Protein AF-A0A2E7QMU4-F1 (afdb_monomer_lite)

Secondary structure (DSSP, 8-state):
-----TT-PPP-HHHHIIIII--SSPPTTHHHHHHHHHTT--------TTS-TTHHHHHHHHHSSS------S-HHHHHHHHHHHHHTT-------TTSPP-

Foldseek 3Di:
DDPDPPPDDQFPLQVLCCLQVVDNDDDPPLVVLLVCVLVVHDDDDDDDVVNCVVSSQVSNCVRDPDDDDDDDPDPVVQVVVCVSRVVSVHDDDDDDPVDDDD

pLDDT: mean 91.36, std 14.38, range [37.94, 98.31]

Structure (mmCIF, N/CA/C/O backbone):
data_AF-A0A2E7QMU4-F1
#
_entry.id   AF-A0A2E7QMU4-F1
#
loop_
_atom_site.group_PDB
_atom_site.id
_atom_site.typ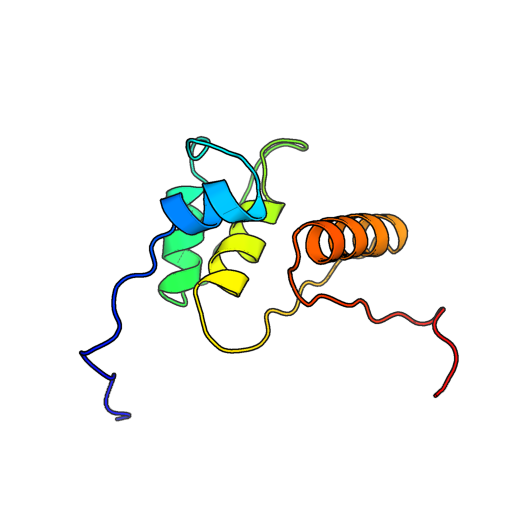e_symbol
_atom_site.label_atom_id
_atom_site.label_alt_id
_atom_site.label_comp_id
_atom_site.label_asym_id
_atom_site.label_entity_id
_atom_site.label_seq_id
_atom_site.pdbx_PDB_ins_code
_atom_site.Cartn_x
_atom_site.Cartn_y
_atom_site.Cartn_z
_atom_site.occupancy
_atom_site.B_iso_or_equiv
_atom_site.auth_seq_id
_atom_site.auth_comp_id
_atom_site.auth_asym_id
_atom_site.auth_atom_id
_atom_site.pdbx_PDB_model_num
ATOM 1 N N . MET A 1 1 ? -29.663 -7.789 -9.871 1.00 38.22 1 MET A N 1
ATOM 2 C CA . MET A 1 1 ? -29.689 -7.975 -8.408 1.00 38.22 1 MET A CA 1
ATOM 3 C C . MET A 1 1 ? -28.765 -9.138 -8.088 1.00 38.22 1 MET A C 1
ATOM 5 O O . MET A 1 1 ? -29.216 -10.274 -8.058 1.00 38.22 1 MET A O 1
ATOM 9 N N . ALA A 1 2 ? -27.456 -8.883 -8.024 1.00 37.94 2 ALA A N 1
ATOM 10 C CA . ALA A 1 2 ? -26.501 -9.914 -7.634 1.00 37.94 2 ALA A CA 1
ATOM 11 C C . ALA A 1 2 ? -26.621 -10.104 -6.12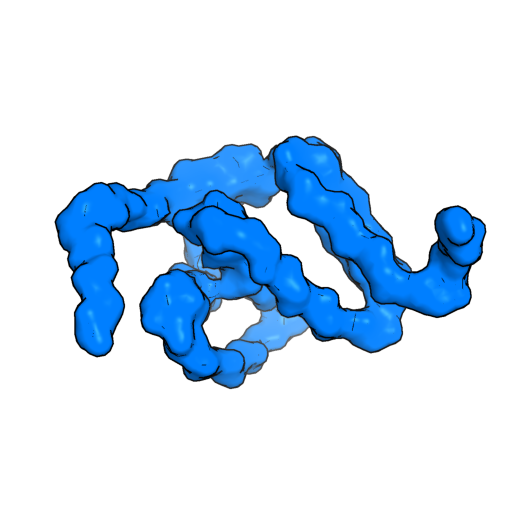0 1.00 37.94 2 ALA A C 1
ATOM 13 O O . ALA A 1 2 ? -26.673 -9.122 -5.380 1.00 37.94 2 ALA A O 1
ATOM 14 N N . LEU A 1 3 ? -26.752 -11.358 -5.701 1.00 40.91 3 LEU A N 1
ATOM 15 C CA . LEU A 1 3 ? -26.774 -11.757 -4.303 1.00 40.91 3 LEU A CA 1
ATOM 16 C C . LEU A 1 3 ? -25.429 -11.346 -3.697 1.00 40.91 3 LEU A C 1
ATOM 18 O O . LEU A 1 3 ? -24.392 -11.870 -4.094 1.00 40.91 3 LEU A O 1
ATOM 22 N N . ILE A 1 4 ? -25.449 -10.360 -2.804 1.00 53.03 4 ILE A N 1
ATOM 23 C CA . ILE A 1 4 ? -24.286 -10.018 -1.991 1.00 53.03 4 ILE A CA 1
ATOM 24 C C . ILE A 1 4 ? -24.137 -11.184 -1.019 1.00 53.03 4 ILE A C 1
ATOM 26 O O . ILE A 1 4 ? -25.055 -11.463 -0.246 1.00 53.03 4 ILE A O 1
ATOM 30 N N . ASP A 1 5 ? -23.033 -11.914 -1.130 1.00 45.88 5 ASP A N 1
ATOM 31 C CA . ASP A 1 5 ? -22.698 -12.990 -0.212 1.00 45.88 5 ASP A CA 1
ATOM 32 C C . ASP A 1 5 ? -22.595 -12.404 1.206 1.00 45.88 5 ASP A C 1
ATOM 34 O O . ASP A 1 5 ? -21.674 -11.657 1.531 1.00 45.88 5 ASP A O 1
ATOM 38 N N . SER A 1 6 ? -23.591 -12.697 2.042 1.00 48.50 6 SER A N 1
ATOM 39 C CA . SER A 1 6 ? -23.698 -12.205 3.419 1.00 48.50 6 SER A CA 1
ATOM 40 C C . SER A 1 6 ? -22.729 -12.918 4.381 1.00 48.50 6 SER A C 1
ATOM 42 O O . SER A 1 6 ? -22.886 -12.786 5.596 1.00 48.50 6 SER A O 1
ATOM 44 N N . SER A 1 7 ? -21.761 -13.688 3.867 1.00 45.66 7 SER A N 1
ATOM 45 C CA . SER A 1 7 ? -20.794 -14.462 4.655 1.00 45.66 7 SER A CA 1
ATOM 46 C C . SER A 1 7 ? -19.363 -13.904 4.642 1.00 45.66 7 SER A C 1
ATOM 48 O O . SER A 1 7 ? -18.476 -14.515 5.236 1.00 45.66 7 SER A O 1
ATOM 50 N N . ALA A 1 8 ? -19.119 -12.745 4.015 1.00 59.56 8 ALA A N 1
ATOM 51 C CA . ALA A 1 8 ? -17.790 -12.138 3.985 1.00 59.56 8 ALA A CA 1
ATOM 52 C C . ALA A 1 8 ? -17.337 -11.746 5.402 1.00 59.56 8 ALA A C 1
ATOM 54 O O . ALA A 1 8 ? -17.785 -10.750 5.972 1.00 59.56 8 ALA A O 1
ATOM 55 N N . THR A 1 9 ? -16.439 -12.547 5.975 1.00 64.69 9 THR A N 1
ATOM 56 C CA . THR A 1 9 ? -15.699 -12.207 7.189 1.00 64.69 9 THR A CA 1
ATOM 57 C C . THR A 1 9 ? -15.027 -10.855 6.978 1.00 64.69 9 THR A C 1
ATOM 59 O O . THR A 1 9 ? -14.255 -10.694 6.032 1.00 64.69 9 THR A O 1
ATOM 62 N N . THR A 1 10 ? -15.316 -9.882 7.844 1.00 77.25 10 THR A N 1
ATOM 63 C CA . THR A 1 10 ? -14.633 -8.586 7.827 1.00 77.25 10 THR A CA 1
ATOM 64 C C . THR A 1 10 ? -13.119 -8.821 7.867 1.00 77.25 10 THR A C 1
ATOM 66 O O . THR A 1 10 ? -12.654 -9.512 8.778 1.00 77.25 10 THR A O 1
ATOM 69 N N . PRO A 1 11 ? -12.342 -8.298 6.902 1.00 87.50 11 PRO A N 1
ATOM 70 C CA . PRO A 1 11 ? -10.906 -8.537 6.858 1.00 87.50 11 PRO A CA 1
ATOM 71 C C . PRO A 1 11 ? -10.217 -7.976 8.108 1.00 87.50 11 PRO A C 1
ATOM 73 O O . PRO A 1 11 ? -10.511 -6.861 8.542 1.00 87.50 11 PRO A O 1
ATOM 76 N N . ASP A 1 12 ? -9.275 -8.737 8.671 1.00 95.44 12 ASP A N 1
ATOM 77 C CA . ASP A 1 12 ? -8.442 -8.294 9.793 1.00 95.44 12 ASP A CA 1
ATOM 78 C C . ASP A 1 12 ? -7.378 -7.299 9.305 1.00 95.44 12 ASP A C 1
ATOM 80 O O . ASP A 1 12 ? -6.238 -7.651 8.993 1.00 95.44 12 ASP A O 1
ATOM 84 N N . LEU A 1 13 ? -7.773 -6.029 9.203 1.00 97.06 13 LEU A N 1
ATOM 85 C CA . LEU A 1 13 ? -6.904 -4.966 8.702 1.00 97.06 13 LEU A CA 1
ATOM 86 C C . LEU A 1 13 ? -5.688 -4.729 9.603 1.00 97.06 13 LEU A C 1
ATOM 88 O O . LEU A 1 13 ? -4.612 -4.433 9.089 1.00 97.06 13 LEU A O 1
ATOM 92 N N . ALA A 1 14 ? -5.832 -4.880 10.921 1.00 97.12 14 ALA A N 1
ATOM 93 C CA . ALA A 1 14 ? -4.723 -4.730 11.859 1.00 97.12 14 ALA A CA 1
ATOM 94 C C . ALA A 1 14 ? -3.717 -5.885 11.719 1.00 97.12 14 ALA A C 1
ATOM 96 O O . ALA A 1 14 ? -2.506 -5.652 11.691 1.00 97.12 14 ALA A O 1
ATOM 97 N N . GLY A 1 15 ? -4.210 -7.115 11.552 1.00 97.88 15 GLY A N 1
ATOM 98 C CA . GLY A 1 15 ? -3.386 -8.283 11.255 1.00 97.88 15 GLY A CA 1
ATOM 99 C C . GLY A 1 15 ? -2.604 -8.124 9.953 1.00 97.88 15 GLY A C 1
ATOM 100 O O . GLY A 1 15 ? -1.387 -8.300 9.947 1.00 97.88 15 GLY A O 1
ATOM 101 N N . LEU A 1 16 ? -3.265 -7.700 8.871 1.00 97.50 16 LEU A N 1
ATOM 102 C CA . LEU A 1 16 ? -2.613 -7.440 7.581 1.00 97.50 16 LEU A CA 1
ATOM 103 C C . LEU A 1 16 ? -1.583 -6.306 7.667 1.00 97.50 16 LEU A C 1
ATOM 105 O O . LEU A 1 16 ? -0.484 -6.421 7.119 1.00 97.50 16 LEU A O 1
ATOM 109 N N . LEU A 1 17 ? -1.916 -5.223 8.377 1.00 98.12 17 LEU A N 1
ATOM 110 C CA . LEU A 1 17 ? -1.021 -4.091 8.605 1.00 98.12 17 LEU A CA 1
ATOM 111 C C . LEU A 1 17 ? 0.274 -4.555 9.280 1.00 98.12 17 LEU A C 1
ATOM 113 O O . LEU A 1 17 ? 1.374 -4.234 8.825 1.00 98.12 17 LEU A O 1
ATOM 117 N N . LYS A 1 18 ? 0.139 -5.349 10.342 1.00 98.12 18 LYS A N 1
ATOM 118 C CA . LYS A 1 18 ? 1.272 -5.890 11.084 1.00 98.12 18 LYS A CA 1
ATOM 119 C C . LYS A 1 18 ? 2.068 -6.893 10.257 1.00 98.12 18 LYS A C 1
ATOM 121 O O . LYS A 1 18 ? 3.290 -6.797 10.210 1.00 98.12 18 LYS A O 1
ATOM 126 N N . GLN A 1 19 ? 1.387 -7.824 9.591 1.00 97.12 19 GLN A N 1
ATOM 127 C CA . GLN A 1 19 ? 2.011 -8.904 8.830 1.00 97.12 19 GLN A CA 1
ATOM 128 C C . GLN A 1 19 ? 2.853 -8.385 7.660 1.00 97.12 19 GLN A C 1
ATOM 130 O O . GLN A 1 19 ? 3.983 -8.833 7.487 1.00 97.12 19 GLN A O 1
ATOM 135 N N . TYR A 1 20 ? 2.315 -7.459 6.863 1.00 97.25 20 TYR A N 1
ATOM 136 C CA . TYR A 1 20 ? 2.947 -7.041 5.607 1.00 97.25 20 TYR A CA 1
ATOM 137 C C . TYR A 1 20 ? 3.715 -5.721 5.709 1.00 97.25 20 TYR A C 1
ATOM 139 O O . TYR A 1 20 ? 4.634 -5.494 4.927 1.00 97.25 20 TYR A O 1
ATOM 147 N N . PHE A 1 21 ? 3.370 -4.851 6.665 1.00 96.25 21 PHE A N 1
ATOM 148 C CA . PHE A 1 21 ? 3.984 -3.524 6.796 1.00 96.25 21 PHE A CA 1
ATOM 149 C C . PHE A 1 21 ? 4.707 -3.308 8.131 1.00 96.25 21 PHE A C 1
ATOM 151 O O . PHE A 1 21 ? 5.416 -2.313 8.280 1.00 96.25 21 PHE A O 1
ATOM 158 N N . GLY A 1 22 ? 4.553 -4.217 9.102 1.00 96.56 22 GLY A N 1
ATOM 159 C CA . GLY A 1 22 ? 5.222 -4.135 10.402 1.00 96.56 22 GLY A CA 1
ATOM 160 C C . GLY A 1 22 ? 4.731 -2.992 11.297 1.00 96.56 22 GLY A C 1
ATOM 161 O O . GLY A 1 22 ? 5.426 -2.622 12.242 1.00 96.56 22 GLY A O 1
ATOM 162 N N . TYR A 1 23 ? 3.566 -2.406 11.005 1.00 97.06 23 TYR A N 1
ATOM 163 C CA . TYR A 1 23 ? 2.994 -1.329 11.814 1.00 97.06 23 TYR A CA 1
ATOM 164 C C . TYR A 1 23 ? 1.967 -1.878 12.810 1.00 97.06 23 TYR A C 1
ATOM 166 O O . TYR A 1 23 ? 1.160 -2.737 12.474 1.00 97.06 23 TYR A O 1
ATOM 174 N N . GLU A 1 24 ? 1.985 -1.355 14.037 1.00 97.06 24 GLU A N 1
ATOM 175 C CA . GLU A 1 24 ? 1.050 -1.754 15.104 1.00 97.06 24 GLU A CA 1
ATOM 176 C C . GLU A 1 24 ? -0.260 -0.950 15.076 1.00 97.06 24 GLU A C 1
ATOM 178 O O . GLU A 1 24 ? -1.247 -1.344 15.693 1.00 97.06 24 GLU A O 1
ATOM 183 N N . SER A 1 25 ? -0.281 0.197 14.393 1.00 97.62 25 SER A N 1
ATOM 184 C CA . SER A 1 25 ? -1.458 1.062 14.320 1.00 97.62 25 SER A CA 1
ATOM 185 C C . SER A 1 25 ? -1.488 1.909 13.053 1.00 97.62 25 SER A C 1
ATOM 187 O O . SER A 1 25 ? -0.455 2.240 12.459 1.00 97.62 25 SER A O 1
ATOM 189 N N . PHE A 1 26 ? -2.701 2.283 12.651 1.00 97.94 26 PHE A N 1
ATOM 190 C CA . PHE A 1 26 ? -2.928 3.243 11.583 1.00 97.94 26 PHE A CA 1
ATOM 191 C C . PHE A 1 26 ? -2.536 4.651 12.022 1.00 97.94 26 PHE A C 1
ATOM 193 O O . PHE A 1 26 ? -2.762 5.075 13.157 1.00 97.94 26 PHE A O 1
ATOM 200 N N . ARG A 1 27 ? -1.991 5.421 11.083 1.00 96.75 27 ARG A N 1
ATOM 201 C CA . ARG A 1 27 ? -1.910 6.876 11.222 1.00 96.75 27 ARG A CA 1
ATOM 202 C C . ARG A 1 27 ? -3.281 7.489 10.954 1.00 96.75 27 ARG A C 1
ATOM 204 O O . ARG A 1 27 ? -4.144 6.872 10.329 1.00 96.75 27 ARG A O 1
ATOM 211 N N . ALA A 1 28 ? -3.447 8.739 11.381 1.00 95.12 28 ALA A N 1
ATOM 212 C CA . ALA A 1 28 ? -4.673 9.497 11.162 1.00 95.12 28 ALA A CA 1
ATOM 213 C C . ALA A 1 28 ? -5.148 9.407 9.699 1.00 95.12 28 ALA A C 1
ATOM 215 O O . ALA A 1 28 ? -4.344 9.519 8.770 1.00 95.12 28 ALA A O 1
ATOM 216 N N . LEU A 1 29 ? -6.460 9.222 9.529 1.00 94.56 29 LEU A N 1
ATOM 217 C CA . LEU A 1 29 ? -7.183 9.102 8.256 1.00 94.56 29 LEU A CA 1
ATOM 218 C C . LEU A 1 29 ? -6.907 7.834 7.428 1.00 94.56 29 LEU A C 1
ATOM 220 O O . LEU A 1 29 ? -7.670 7.561 6.508 1.00 94.56 29 LEU A O 1
ATOM 224 N N . GLN A 1 30 ? -5.870 7.038 7.717 1.00 97.81 30 GLN A N 1
ATOM 225 C CA . GLN A 1 30 ? -5.574 5.853 6.897 1.00 97.81 30 GLN A CA 1
ATOM 226 C C . GLN A 1 30 ? -6.708 4.830 6.948 1.00 97.81 30 GLN A C 1
ATOM 228 O O . GLN A 1 30 ? -7.176 4.388 5.905 1.00 97.81 30 GLN A O 1
ATOM 233 N N . GLU A 1 31 ? -7.166 4.492 8.152 1.00 96.50 31 GLU A N 1
ATOM 234 C CA . GLU A 1 31 ? -8.227 3.504 8.368 1.00 96.50 31 GLU A CA 1
ATOM 235 C C . GLU A 1 31 ? -9.542 3.922 7.692 1.00 96.50 31 GLU A C 1
ATOM 237 O O . GLU A 1 31 ? -10.156 3.127 6.986 1.00 96.50 31 GLU A O 1
ATOM 242 N N . GLU A 1 32 ? -9.917 5.199 7.800 1.00 96.12 32 GLU A N 1
ATOM 243 C CA . GLU A 1 32 ? -11.106 5.755 7.143 1.00 96.12 32 GLU A CA 1
ATOM 244 C C . GLU A 1 32 ? -11.044 5.611 5.612 1.00 96.12 32 GLU A C 1
ATOM 246 O O . GLU A 1 32 ? -12.007 5.166 4.984 1.00 96.12 32 GLU A O 1
ATOM 251 N N . VAL A 1 33 ? -9.896 5.939 5.007 1.00 97.62 33 VAL A N 1
ATOM 252 C CA . VAL A 1 33 ? -9.685 5.807 3.557 1.00 97.62 33 VAL A CA 1
ATOM 253 C C . VAL A 1 33 ? -9.694 4.338 3.127 1.00 97.62 33 VAL A C 1
ATOM 255 O O . VAL A 1 33 ? -10.263 4.003 2.088 1.00 97.62 33 VAL A O 1
ATOM 258 N N . ILE A 1 34 ? -9.087 3.454 3.920 1.00 97.75 34 ILE A N 1
ATOM 259 C CA . ILE A 1 34 ? -9.046 2.012 3.652 1.00 97.75 34 ILE A CA 1
ATOM 260 C C . ILE A 1 34 ? -10.462 1.435 3.665 1.00 97.75 34 ILE A C 1
ATOM 262 O O . ILE A 1 34 ? -10.833 0.729 2.728 1.00 97.75 34 ILE A O 1
ATOM 266 N N . HIS A 1 35 ? -11.279 1.780 4.663 1.00 96.88 35 HIS A N 1
ATOM 267 C CA . HIS A 1 35 ? -12.683 1.372 4.698 1.00 96.88 35 HIS A CA 1
ATOM 268 C C . HIS A 1 35 ? -13.469 1.917 3.507 1.00 96.88 35 HIS A C 1
ATOM 270 O O . HIS A 1 35 ? -14.204 1.162 2.880 1.00 96.88 35 HIS A O 1
ATOM 276 N N . ALA A 1 36 ? -13.258 3.177 3.114 1.00 97.00 36 ALA A N 1
ATOM 277 C CA . ALA A 1 36 ? -13.892 3.719 1.913 1.00 97.00 36 ALA A CA 1
ATOM 278 C C . ALA A 1 36 ? -13.559 2.916 0.650 1.00 97.00 36 ALA A C 1
ATOM 280 O O . ALA A 1 36 ? -14.461 2.576 -0.116 1.00 97.00 36 ALA A O 1
ATOM 281 N N . ALA A 1 37 ? -12.293 2.538 0.468 1.00 96.44 37 ALA A N 1
ATOM 282 C CA . ALA A 1 37 ? -11.889 1.686 -0.643 1.00 96.44 37 ALA A CA 1
ATOM 283 C C . ALA A 1 37 ? -12.523 0.285 -0.564 1.00 96.44 37 ALA A C 1
ATOM 285 O O . ALA A 1 37 ? -12.968 -0.246 -1.588 1.00 96.44 37 ALA A O 1
ATOM 286 N N . LEU A 1 38 ? -12.592 -0.309 0.634 1.00 95.94 38 LEU A N 1
ATOM 287 C CA . LEU A 1 38 ? -13.202 -1.623 0.873 1.00 95.94 38 LEU A CA 1
ATOM 288 C C . LEU A 1 38 ? -14.706 -1.638 0.588 1.00 95.94 38 LEU A C 1
ATOM 290 O O . LEU A 1 38 ? -15.178 -2.587 -0.034 1.00 95.94 38 LEU A O 1
ATOM 294 N N . ASP A 1 39 ? -15.403 -0.551 0.916 1.00 95.62 39 ASP A N 1
ATOM 295 C CA . ASP A 1 39 ? -16.822 -0.328 0.609 1.00 95.62 39 ASP A CA 1
ATOM 296 C C . ASP A 1 39 ? -17.082 -0.049 -0.885 1.00 95.62 39 ASP A C 1
ATOM 298 O O . ASP A 1 39 ? -18.229 0.114 -1.300 1.00 95.62 39 ASP A O 1
ATOM 302 N N . GLY A 1 40 ? -16.029 0.066 -1.702 1.00 94.81 40 GLY A N 1
ATOM 303 C CA . GLY A 1 40 ? -16.139 0.405 -3.122 1.00 94.81 40 GLY A CA 1
ATOM 304 C C . GLY A 1 40 ? -16.493 1.873 -3.379 1.00 94.81 40 GLY A C 1
ATOM 305 O O . GLY A 1 40 ? -17.071 2.184 -4.418 1.00 94.81 40 GLY A O 1
ATOM 306 N N . ARG A 1 41 ? -16.173 2.776 -2.442 1.00 97.12 41 ARG A N 1
ATOM 307 C CA . ARG A 1 41 ? -16.419 4.218 -2.568 1.00 97.12 41 ARG A CA 1
ATOM 308 C C . ARG A 1 41 ? -15.219 4.934 -3.181 1.00 97.12 41 ARG A C 1
ATOM 310 O O . ARG A 1 41 ? -14.090 4.807 -2.704 1.00 97.12 41 ARG A O 1
ATOM 317 N N . ASP A 1 42 ? -15.487 5.774 -4.176 1.00 97.00 42 ASP A N 1
ATOM 318 C CA . ASP A 1 42 ? -14.486 6.682 -4.733 1.00 97.00 42 ASP A CA 1
ATOM 319 C C . ASP A 1 42 ? -14.028 7.697 -3.679 1.00 97.00 42 ASP A C 1
ATOM 321 O O . ASP A 1 42 ? -14.832 8.236 -2.915 1.00 97.00 42 ASP A O 1
ATOM 325 N N . SER A 1 43 ? -12.722 7.960 -3.629 1.00 95.56 43 SER A N 1
ATOM 326 C CA . SER A 1 43 ? -12.114 8.809 -2.601 1.00 95.56 43 SER A CA 1
ATOM 327 C C . SER A 1 43 ? -11.065 9.748 -3.193 1.00 95.56 43 SER A C 1
ATOM 329 O O . SER A 1 43 ? -10.212 9.330 -3.974 1.00 95.56 43 SER A O 1
ATOM 331 N N . PH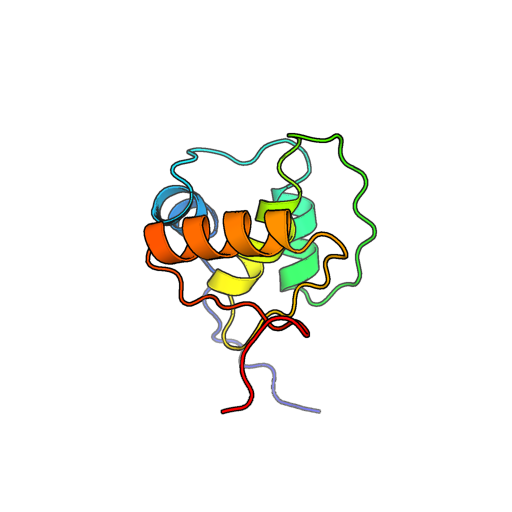E A 1 44 ? -11.081 11.014 -2.765 1.00 97.19 44 PHE A N 1
ATOM 332 C CA . PHE A 1 44 ? -9.990 11.961 -2.999 1.00 97.19 44 PHE A CA 1
ATOM 333 C C . PHE A 1 44 ? -9.177 12.127 -1.714 1.00 97.19 44 PHE A C 1
ATOM 335 O O . PHE A 1 44 ? -9.675 12.639 -0.714 1.00 97.19 44 PHE A O 1
ATOM 342 N N . VAL A 1 45 ? -7.922 11.680 -1.737 1.00 96.44 45 VAL A N 1
ATOM 343 C CA . VAL A 1 45 ? -7.088 11.565 -0.535 1.00 96.44 45 VAL A CA 1
ATOM 344 C C . VAL A 1 45 ? -5.948 12.574 -0.590 1.00 96.44 45 VAL A C 1
ATOM 346 O O . VAL A 1 45 ? -5.007 12.429 -1.373 1.00 96.44 45 VAL A O 1
ATOM 349 N N . LEU A 1 46 ? -6.005 13.582 0.281 1.00 96.19 46 LEU A N 1
ATOM 350 C CA . LEU A 1 46 ? -4.949 14.579 0.434 1.00 96.19 46 LEU A CA 1
ATOM 351 C C . LEU A 1 46 ? -4.141 14.300 1.702 1.00 96.19 46 LEU A C 1
ATOM 353 O O . LEU A 1 46 ? -4.611 14.503 2.816 1.00 96.19 46 LEU A O 1
ATOM 357 N N . MET A 1 47 ? -2.897 13.860 1.531 1.00 95.50 47 MET A N 1
ATOM 358 C CA . MET A 1 47 ? -1.968 13.640 2.642 1.00 95.50 47 MET A CA 1
ATOM 359 C C . MET A 1 47 ? -0.560 14.097 2.238 1.00 95.50 47 MET A C 1
ATOM 361 O O . MET A 1 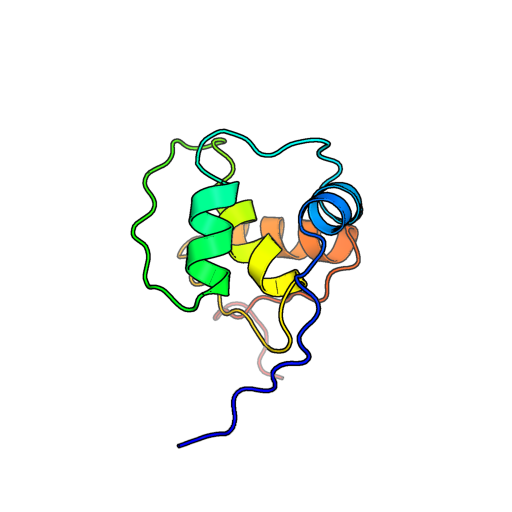47 ? -0.198 13.981 1.059 1.00 95.50 47 MET A O 1
ATOM 365 N N . PRO A 1 48 ? 0.284 14.547 3.182 1.00 95.44 48 PRO A N 1
ATOM 366 C CA . PRO A 1 48 ? 1.656 14.947 2.882 1.00 95.44 48 PRO A CA 1
ATOM 367 C C . PRO A 1 48 ? 2.507 13.768 2.384 1.00 95.44 48 PRO A C 1
ATOM 369 O O . PRO A 1 48 ? 2.167 12.587 2.549 1.00 95.44 48 PRO A O 1
ATOM 372 N N . THR A 1 49 ? 3.633 14.068 1.738 1.00 93.25 49 THR A N 1
ATOM 373 C CA . THR A 1 49 ? 4.677 13.066 1.461 1.00 93.25 49 THR A CA 1
ATOM 374 C C . THR A 1 49 ? 5.133 12.425 2.772 1.00 93.25 49 THR A C 1
ATOM 376 O O . THR A 1 49 ? 5.188 13.088 3.802 1.00 93.25 49 THR A O 1
ATOM 379 N N . GLY A 1 50 ? 5.366 11.110 2.765 1.00 92.06 50 GLY A N 1
ATOM 380 C CA . GLY A 1 50 ? 5.648 10.349 3.988 1.00 92.06 50 GLY A CA 1
ATOM 381 C C . GLY A 1 50 ? 4.430 10.096 4.888 1.00 92.06 50 GLY A C 1
ATOM 382 O O . GLY A 1 50 ? 4.532 9.304 5.819 1.00 92.06 50 GLY A O 1
ATOM 383 N N . GLY A 1 51 ? 3.260 10.677 4.588 1.00 94.19 51 GLY A N 1
ATOM 384 C CA . GLY A 1 51 ? 2.013 10.476 5.338 1.00 94.19 51 GLY A CA 1
ATOM 385 C C . GLY A 1 51 ? 1.403 9.073 5.223 1.00 94.19 51 GLY A C 1
ATOM 386 O O . GLY A 1 51 ? 0.435 8.784 5.910 1.00 94.19 51 GLY A O 1
ATOM 387 N N . GLY A 1 52 ? 1.972 8.195 4.391 1.00 95.75 52 GLY A N 1
ATOM 388 C CA . GLY A 1 52 ? 1.519 6.808 4.257 1.00 95.75 52 GLY A CA 1
ATOM 389 C C . GLY A 1 52 ? 0.340 6.613 3.300 1.00 95.75 52 GLY A C 1
ATOM 390 O O . GLY A 1 52 ? -0.453 5.703 3.508 1.00 95.75 52 GLY A O 1
ATOM 391 N N . LYS A 1 53 ? 0.236 7.436 2.244 1.00 97.12 53 LYS A N 1
ATOM 392 C CA . LYS A 1 53 ? -0.795 7.307 1.191 1.00 97.12 53 LYS A CA 1
ATOM 393 C C . LYS A 1 53 ? -0.796 5.943 0.502 1.00 97.12 53 LYS A C 1
ATOM 395 O O . LYS A 1 53 ? -1.858 5.467 0.129 1.00 97.12 53 LYS A O 1
ATOM 400 N N . SER A 1 54 ? 0.380 5.334 0.319 1.00 97.19 54 SER A N 1
ATOM 401 C CA . SER A 1 54 ? 0.488 4.049 -0.382 1.00 97.19 54 SER A CA 1
ATOM 402 C C . SER A 1 54 ? -0.245 2.923 0.338 1.00 97.19 54 SER A C 1
ATOM 404 O O . SER A 1 54 ? -0.957 2.147 -0.294 1.00 97.19 54 SER A O 1
ATOM 406 N N . LEU A 1 55 ? -0.173 2.917 1.673 1.00 97.62 55 LEU A N 1
ATOM 407 C CA . LEU A 1 55 ? -0.900 1.965 2.507 1.00 97.62 55 LEU A CA 1
ATOM 408 C C . LEU A 1 55 ? -2.410 2.004 2.228 1.00 97.62 55 LEU A C 1
ATOM 410 O O . LEU A 1 55 ? -3.054 0.959 2.204 1.00 97.62 55 LEU A O 1
ATOM 414 N N . CYS A 1 56 ? -2.958 3.193 1.956 1.00 97.69 56 CYS A N 1
ATOM 415 C CA . CYS A 1 56 ? -4.390 3.391 1.756 1.00 97.69 56 CYS A CA 1
ATOM 416 C C . CYS A 1 56 ? -4.960 2.686 0.516 1.00 97.69 56 CYS A C 1
ATOM 418 O O . CYS A 1 56 ? -6.166 2.478 0.467 1.00 97.69 56 CYS A O 1
ATOM 420 N N . TYR A 1 57 ? -4.133 2.311 -0.468 1.00 97.25 57 TYR A N 1
ATOM 421 C CA . TYR A 1 57 ? -4.560 1.478 -1.603 1.00 97.25 57 TYR A CA 1
ATOM 422 C C . TYR A 1 57 ? -3.932 0.077 -1.595 1.00 97.25 57 TYR A C 1
ATOM 424 O O . TYR A 1 57 ? -4.502 -0.844 -2.173 1.00 97.25 57 TYR A O 1
ATOM 432 N N . GLN A 1 58 ? -2.798 -0.118 -0.916 1.00 98.12 58 GLN A N 1
ATOM 433 C CA . GLN A 1 58 ? -2.145 -1.426 -0.805 1.00 98.12 58 GLN A CA 1
ATOM 434 C C . GLN A 1 58 ? -2.843 -2.349 0.194 1.00 98.12 58 GLN A C 1
ATOM 436 O O . GLN A 1 58 ? -3.038 -3.522 -0.106 1.00 98.12 58 GLN A O 1
ATOM 441 N N . LEU A 1 59 ? -3.260 -1.846 1.360 1.00 97.94 59 LEU A N 1
ATOM 442 C CA . LEU A 1 59 ? -3.935 -2.688 2.349 1.00 97.94 59 LEU A CA 1
ATOM 443 C C . LEU A 1 59 ? -5.303 -3.191 1.852 1.00 97.94 59 LEU A C 1
ATOM 445 O O . LEU A 1 59 ? -5.547 -4.391 1.967 1.00 97.94 59 LEU A O 1
ATOM 449 N N . PRO A 1 60 ? -6.163 -2.360 1.219 1.00 97.38 60 PRO A N 1
ATOM 450 C CA . PRO A 1 60 ? -7.373 -2.865 0.580 1.00 97.38 60 PRO A CA 1
ATOM 451 C C . PRO A 1 60 ? -7.082 -3.930 -0.476 1.00 97.38 60 PRO A C 1
ATOM 453 O O . PRO A 1 60 ? -7.844 -4.880 -0.571 1.00 97.38 60 PRO A O 1
ATOM 456 N N . ALA A 1 61 ? -5.982 -3.806 -1.233 1.00 97.19 61 ALA A N 1
ATOM 457 C CA . ALA A 1 61 ? -5.587 -4.789 -2.244 1.00 97.19 61 ALA A CA 1
ATOM 458 C C . ALA A 1 61 ? -5.245 -6.166 -1.654 1.00 97.19 61 ALA A C 1
ATOM 460 O O . ALA A 1 61 ? -5.413 -7.167 -2.336 1.00 97.19 61 ALA A O 1
ATOM 461 N N . LEU A 1 62 ? -4.776 -6.215 -0.405 1.00 96.69 62 LEU A N 1
ATOM 462 C CA . LEU A 1 62 ? -4.512 -7.461 0.323 1.00 96.69 62 LEU A CA 1
ATOM 463 C C . LEU A 1 62 ? -5.767 -8.038 0.985 1.00 96.69 62 LEU A C 1
ATOM 465 O O . LEU A 1 62 ? -5.840 -9.235 1.237 1.00 96.69 62 LEU A O 1
ATOM 469 N N . ALA A 1 63 ? -6.728 -7.176 1.308 1.00 96.31 63 ALA A N 1
ATOM 470 C CA . ALA A 1 63 ? -7.932 -7.526 2.049 1.00 96.31 63 ALA A CA 1
ATOM 471 C C . ALA A 1 63 ? -9.098 -7.992 1.157 1.00 96.31 63 ALA A C 1
ATOM 473 O O . ALA A 1 63 ? -10.109 -8.450 1.686 1.00 96.31 63 ALA A O 1
ATOM 474 N N . ARG A 1 64 ? -8.987 -7.861 -0.172 1.00 91.94 64 ARG A N 1
ATOM 475 C CA . ARG A 1 64 ? -9.994 -8.322 -1.137 1.00 91.94 64 ARG A CA 1
ATOM 476 C C . ARG A 1 64 ? -9.387 -9.256 -2.170 1.00 91.94 64 ARG A C 1
ATOM 478 O O . ARG A 1 64 ? -8.239 -9.082 -2.565 1.00 91.94 64 ARG A O 1
ATOM 485 N N . ASP A 1 65 ? -10.209 -10.159 -2.683 1.00 90.81 65 ASP A N 1
ATOM 486 C CA . ASP A 1 65 ? -9.860 -10.915 -3.878 1.00 90.81 65 ASP A CA 1
ATOM 487 C C . ASP A 1 65 ? -9.813 -9.996 -5.108 1.00 90.81 65 ASP A C 1
ATOM 489 O O . ASP A 1 65 ? -10.605 -9.057 -5.251 1.00 90.81 65 ASP A O 1
ATOM 493 N N . GLY A 1 66 ? -8.895 -10.293 -6.028 1.00 93.00 66 GLY A N 1
ATOM 494 C CA . GLY A 1 66 ? -8.765 -9.604 -7.311 1.00 93.00 66 GLY A CA 1
ATOM 495 C C . GLY A 1 66 ? -7.446 -8.851 -7.483 1.00 93.00 66 GLY A C 1
ATOM 496 O O . GLY A 1 66 ? -6.455 -9.119 -6.811 1.00 93.00 66 GLY A O 1
ATOM 497 N N . LEU A 1 67 ? -7.429 -7.927 -8.448 1.00 95.62 67 LEU A N 1
ATOM 498 C CA . LEU A 1 67 ? -6.255 -7.141 -8.828 1.00 95.62 67 LEU A CA 1
ATOM 499 C C . LEU A 1 67 ? -6.509 -5.653 -8.581 1.00 95.62 67 LEU A C 1
ATOM 501 O O . LEU A 1 67 ? -7.439 -5.077 -9.144 1.00 95.62 67 LEU A O 1
ATOM 505 N N . THR A 1 68 ? -5.624 -5.013 -7.820 1.00 97.56 68 THR A N 1
ATOM 506 C CA . THR A 1 68 ? -5.572 -3.551 -7.717 1.00 97.56 68 THR A CA 1
ATOM 507 C C . THR A 1 68 ? -4.601 -2.993 -8.750 1.00 97.56 68 THR A C 1
ATOM 509 O O . THR A 1 68 ? -3.431 -3.369 -8.786 1.00 97.56 68 THR A O 1
ATOM 512 N N . VAL A 1 69 ? -5.075 -2.054 -9.571 1.00 98.00 69 VAL A N 1
ATOM 513 C CA . VAL A 1 69 ? -4.248 -1.335 -10.546 1.00 98.00 69 VAL A CA 1
ATOM 514 C C . VAL A 1 69 ? -3.848 0.016 -9.967 1.00 98.00 69 VAL A C 1
ATOM 516 O O . VAL A 1 69 ? -4.702 0.836 -9.639 1.00 98.00 69 VAL A O 1
ATOM 519 N N . VAL A 1 70 ? -2.541 0.261 -9.870 1.00 98.00 70 VAL A N 1
ATOM 520 C CA . VAL A 1 70 ? -1.982 1.533 -9.397 1.00 98.00 70 VAL A CA 1
ATOM 521 C C . VAL A 1 70 ? -1.315 2.249 -10.564 1.00 98.00 70 VAL A C 1
ATOM 523 O O . VAL A 1 70 ? -0.401 1.716 -11.189 1.00 98.00 70 VAL A O 1
ATOM 526 N N . VAL A 1 71 ? -1.756 3.475 -10.844 1.00 97.88 71 VAL A N 1
ATOM 527 C CA . VAL A 1 71 ? -1.184 4.318 -11.900 1.00 97.88 71 VAL A CA 1
ATOM 528 C C . VAL A 1 71 ? -0.256 5.348 -11.264 1.00 97.88 71 VAL A C 1
ATOM 530 O O . VAL A 1 71 ? -0.675 6.136 -10.418 1.00 97.88 71 VAL A O 1
ATOM 533 N N . SER A 1 72 ? 1.012 5.346 -11.673 1.00 96.38 72 SER A N 1
ATOM 534 C CA . SER A 1 72 ? 2.028 6.293 -11.209 1.00 96.38 72 SER A CA 1
ATOM 535 C C . SER A 1 72 ? 2.860 6.787 -12.394 1.00 96.38 72 SER A C 1
ATOM 537 O O . SER A 1 72 ? 3.251 5.974 -13.229 1.00 96.38 72 SER A O 1
ATOM 539 N N . PRO A 1 73 ? 3.170 8.094 -12.482 1.00 96.56 73 PRO A N 1
ATOM 540 C CA . PRO A 1 73 ? 4.017 8.621 -13.551 1.00 96.56 73 PRO A CA 1
ATOM 541 C C . PRO A 1 73 ? 5.512 8.324 -13.344 1.00 96.56 73 PRO A C 1
ATOM 543 O O . PRO A 1 73 ? 6.310 8.522 -14.257 1.00 96.56 73 PRO A O 1
ATOM 546 N N . LEU A 1 74 ? 5.922 7.886 -12.150 1.00 96.25 74 LEU A N 1
ATOM 547 C CA . LEU A 1 74 ? 7.332 7.737 -11.788 1.00 96.25 74 LEU A CA 1
ATOM 548 C C . LEU A 1 74 ? 7.754 6.262 -11.823 1.00 96.25 74 LEU A C 1
ATOM 550 O O . LEU A 1 74 ? 7.487 5.526 -10.877 1.00 96.25 74 LEU A O 1
ATOM 554 N N . ILE A 1 75 ? 8.474 5.849 -12.876 1.00 95.94 75 ILE A N 1
ATOM 555 C CA . ILE A 1 75 ? 8.966 4.463 -13.046 1.00 95.94 75 ILE A CA 1
ATOM 556 C C . ILE A 1 75 ? 9.844 4.018 -11.869 1.00 95.94 75 ILE A C 1
ATOM 558 O O . ILE A 1 75 ? 9.676 2.908 -11.372 1.00 95.94 75 ILE A O 1
ATOM 562 N N . ALA A 1 76 ? 10.743 4.884 -11.388 1.00 96.12 76 ALA A N 1
ATOM 563 C CA . ALA A 1 76 ? 11.580 4.578 -10.225 1.00 96.12 76 ALA A CA 1
ATOM 564 C C . ALA A 1 76 ? 10.725 4.267 -8.984 1.00 96.12 76 ALA A C 1
ATOM 566 O O . ALA A 1 76 ? 10.925 3.249 -8.333 1.00 96.12 76 ALA A O 1
ATOM 567 N N . LEU A 1 77 ? 9.687 5.075 -8.736 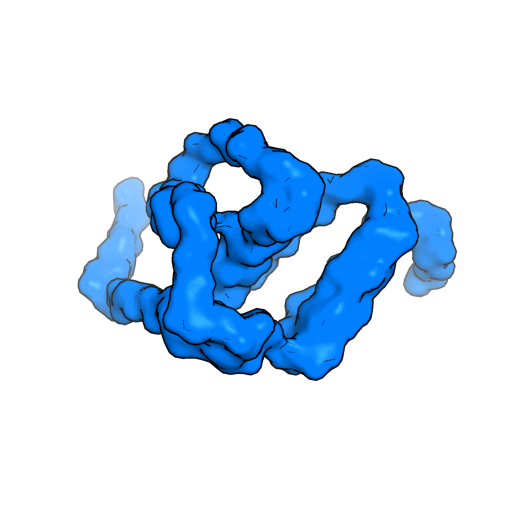1.00 95.88 77 LEU A N 1
ATOM 568 C CA . LEU A 1 77 ? 8.759 4.840 -7.631 1.00 95.88 77 LEU A CA 1
ATOM 569 C C . LEU A 1 77 ? 7.956 3.546 -7.821 1.00 95.88 77 LEU A C 1
ATOM 571 O O . LEU A 1 77 ? 7.703 2.847 -6.848 1.00 95.88 77 LEU A O 1
ATOM 575 N N . MET A 1 78 ? 7.549 3.217 -9.051 1.00 97.50 78 MET A N 1
ATOM 576 C CA . MET A 1 78 ? 6.870 1.946 -9.335 1.00 97.50 78 MET A CA 1
ATOM 577 C C . MET A 1 78 ? 7.758 0.759 -8.956 1.00 97.50 78 MET A C 1
ATOM 579 O O . MET A 1 78 ? 7.284 -0.158 -8.290 1.00 97.50 78 MET A O 1
ATOM 583 N N . LYS A 1 79 ? 9.042 0.806 -9.334 1.00 97.12 79 LYS A N 1
ATOM 584 C CA . LYS A 1 79 ? 10.022 -0.223 -8.980 1.00 97.12 79 LYS A CA 1
ATOM 585 C C . LYS A 1 79 ? 10.190 -0.340 -7.465 1.00 97.12 79 LYS A C 1
ATOM 587 O O . LYS A 1 79 ? 10.028 -1.435 -6.944 1.00 97.12 79 LYS A O 1
ATOM 592 N N . ASP A 1 80 ? 10.417 0.771 -6.768 1.00 97.19 80 ASP A N 1
ATOM 593 C CA . ASP A 1 80 ? 10.604 0.768 -5.311 1.00 97.19 80 ASP A CA 1
ATOM 594 C C . ASP A 1 80 ? 9.391 0.173 -4.572 1.00 97.19 80 ASP A C 1
ATOM 596 O O . ASP A 1 80 ? 9.544 -0.593 -3.622 1.00 97.19 80 ASP A O 1
ATOM 600 N N . GLN A 1 81 ? 8.169 0.495 -5.016 1.00 97.50 81 GLN A N 1
ATOM 601 C CA . GLN A 1 81 ? 6.939 -0.033 -4.414 1.00 97.50 81 GLN A CA 1
ATOM 602 C C . GLN A 1 81 ? 6.751 -1.531 -4.696 1.00 97.50 81 GLN A C 1
ATOM 604 O O . GLN A 1 81 ? 6.351 -2.269 -3.799 1.00 97.50 81 GLN A O 1
ATOM 609 N N . VAL A 1 82 ? 7.040 -1.991 -5.918 1.00 98.25 82 VAL A N 1
ATOM 610 C CA . VAL A 1 82 ? 6.951 -3.418 -6.270 1.00 98.25 82 VAL A CA 1
ATOM 611 C C . VAL A 1 82 ? 8.007 -4.232 -5.529 1.00 98.25 82 VAL A C 1
ATOM 613 O O . VAL A 1 82 ? 7.657 -5.252 -4.941 1.00 98.25 82 VAL A O 1
ATOM 616 N N . ASP A 1 83 ? 9.258 -3.771 -5.490 1.00 98.31 83 ASP A N 1
ATOM 617 C CA . ASP A 1 83 ? 10.349 -4.454 -4.787 1.00 98.31 83 ASP A CA 1
ATOM 618 C C . ASP A 1 83 ? 10.031 -4.583 -3.280 1.00 98.31 83 ASP A C 1
ATOM 620 O O . ASP A 1 83 ? 10.245 -5.642 -2.681 1.00 98.31 83 ASP A O 1
ATOM 624 N N . ALA A 1 84 ? 9.452 -3.542 -2.665 1.00 97.56 84 ALA A N 1
ATOM 625 C CA . AL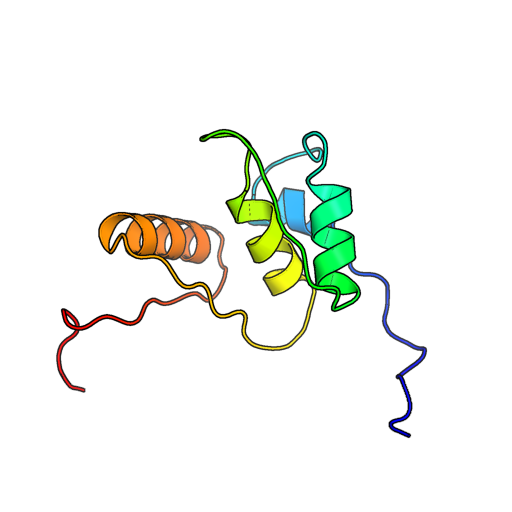A A 1 84 ? 9.015 -3.572 -1.267 1.00 97.56 84 ALA A CA 1
ATOM 626 C C . ALA A 1 84 ? 7.875 -4.577 -1.022 1.00 97.56 84 ALA A C 1
ATOM 628 O O . ALA A 1 84 ? 7.938 -5.357 -0.072 1.00 97.56 84 ALA A O 1
ATOM 629 N N . LEU A 1 85 ? 6.856 -4.596 -1.889 1.00 98.12 85 LEU A N 1
ATOM 630 C CA . LEU A 1 85 ? 5.738 -5.542 -1.795 1.00 98.12 85 LEU A CA 1
ATOM 631 C C . LEU A 1 85 ? 6.210 -6.990 -1.970 1.00 98.12 85 LEU A C 1
ATOM 633 O O . LEU A 1 85 ? 5.873 -7.846 -1.154 1.00 98.12 85 LEU A O 1
ATOM 637 N N . GLN A 1 86 ? 7.051 -7.257 -2.970 1.00 98.19 86 GLN A N 1
ATOM 638 C CA . GLN A 1 86 ? 7.622 -8.585 -3.198 1.00 98.19 86 GLN A CA 1
ATOM 639 C C . GLN A 1 86 ? 8.474 -9.048 -2.010 1.00 98.19 86 GLN A C 1
ATOM 641 O O . GLN A 1 86 ? 8.372 -10.202 -1.597 1.00 98.19 86 GLN A O 1
ATOM 646 N N . SER A 1 87 ? 9.255 -8.143 -1.411 1.00 97.62 87 SER A N 1
ATOM 647 C CA . SER A 1 87 ? 10.041 -8.434 -0.202 1.00 97.62 87 SER A CA 1
ATOM 648 C C . SER A 1 87 ? 9.164 -8.770 1.009 1.00 97.62 87 SER A C 1
ATOM 650 O O . SER A 1 87 ? 9.568 -9.563 1.855 1.00 97.62 87 SER A O 1
ATOM 652 N N . ALA A 1 88 ? 7.952 -8.211 1.076 1.00 96.50 88 ALA A N 1
ATOM 653 C CA . ALA A 1 88 ? 6.940 -8.540 2.080 1.00 96.50 88 ALA A CA 1
ATOM 654 C C . ALA A 1 88 ? 6.122 -9.805 1.738 1.00 96.50 88 ALA A C 1
ATOM 656 O O . ALA A 1 88 ? 5.186 -10.146 2.457 1.00 96.50 88 ALA A O 1
ATOM 657 N N . GLY A 1 89 ? 6.445 -10.507 0.645 1.00 96.56 89 GLY A N 1
ATOM 658 C CA . GLY A 1 89 ? 5.720 -11.699 0.197 1.00 96.56 89 GLY A CA 1
ATOM 659 C C . GLY A 1 89 ? 4.413 -11.402 -0.543 1.00 96.56 89 GLY A C 1
ATOM 660 O O . GLY A 1 89 ? 3.615 -12.314 -0.751 1.00 96.56 89 GLY A O 1
ATOM 661 N N . VAL A 1 90 ? 4.183 -10.153 -0.955 1.00 97.31 90 VAL A N 1
ATOM 662 C CA . VAL A 1 90 ? 3.000 -9.744 -1.720 1.00 97.31 90 VAL A CA 1
ATOM 663 C C . VAL A 1 90 ? 3.278 -9.867 -3.222 1.00 97.31 90 VAL A C 1
ATOM 665 O O . VAL A 1 90 ? 4.199 -9.215 -3.727 1.00 97.31 90 VAL A O 1
ATOM 668 N N . PRO A 1 91 ? 2.477 -10.641 -3.979 1.00 97.19 91 PRO A N 1
ATOM 669 C CA . PRO A 1 91 ? 2.572 -10.672 -5.432 1.00 97.19 91 PRO A CA 1
ATOM 670 C C . PRO A 1 91 ? 2.261 -9.294 -6.025 1.00 97.19 91 PRO A C 1
ATOM 672 O O . PRO A 1 91 ? 1.135 -8.806 -5.962 1.00 97.19 91 PRO A O 1
ATOM 675 N N . ALA A 1 92 ? 3.269 -8.664 -6.620 1.00 98.25 92 ALA A N 1
ATOM 676 C CA . ALA A 1 92 ? 3.146 -7.374 -7.282 1.00 98.25 92 ALA A CA 1
ATOM 677 C C . ALA A 1 92 ? 4.052 -7.327 -8.513 1.00 98.25 92 ALA A C 1
ATOM 679 O O . ALA A 1 92 ? 5.086 -7.995 -8.574 1.00 98.25 92 ALA A O 1
ATOM 680 N N . THR A 1 93 ? 3.664 -6.525 -9.498 1.00 97.69 93 THR A N 1
ATOM 681 C CA . THR A 1 93 ? 4.459 -6.268 -10.700 1.00 97.69 93 THR A CA 1
ATOM 682 C C . THR A 1 93 ? 4.195 -4.853 -11.205 1.00 97.69 93 THR A C 1
ATOM 684 O O . THR A 1 93 ? 3.280 -4.175 -10.736 1.00 97.69 93 THR A O 1
ATOM 687 N N . PHE A 1 94 ? 4.997 -4.400 -12.163 1.00 97.00 94 PHE A N 1
ATOM 688 C CA . PHE A 1 94 ? 4.798 -3.138 -12.862 1.00 97.00 94 PHE A CA 1
ATOM 689 C C . PHE A 1 94 ? 4.784 -3.361 -14.375 1.00 97.00 94 PHE A C 1
ATOM 691 O O . PHE A 1 94 ? 5.392 -4.297 -14.885 1.00 97.00 94 PHE A O 1
ATOM 698 N N . LEU A 1 95 ? 4.114 -2.464 -15.098 1.00 96.56 95 LEU A N 1
ATOM 699 C CA . LEU A 1 95 ? 4.075 -2.442 -16.557 1.00 96.56 95 LEU A CA 1
ATOM 700 C C . LEU A 1 95 ? 4.452 -1.044 -17.044 1.00 96.56 95 LEU A C 1
ATOM 702 O O . LEU A 1 95 ? 3.870 -0.053 -16.605 1.00 96.56 95 LEU A O 1
ATOM 706 N N . ASN A 1 96 ? 5.437 -0.960 -17.934 1.00 94.69 96 ASN A N 1
ATOM 707 C CA . ASN A 1 96 ? 5.855 0.276 -18.589 1.00 94.69 96 ASN A CA 1
ATOM 708 C C . ASN A 1 96 ? 6.580 -0.040 -19.910 1.00 94.69 96 ASN A C 1
ATOM 710 O O . ASN A 1 96 ? 6.889 -1.195 -20.204 1.00 94.69 96 ASN A O 1
ATOM 714 N N . SER A 1 97 ? 6.882 0.998 -20.689 1.00 93.94 97 SER A N 1
ATOM 715 C CA . SER A 1 97 ? 7.497 0.859 -22.015 1.00 93.94 97 SER A CA 1
ATOM 716 C C . SER A 1 97 ? 8.992 0.512 -22.009 1.00 93.94 97 SER A C 1
ATOM 718 O O . SER A 1 97 ? 9.581 0.430 -23.081 1.00 93.94 97 SER A O 1
ATOM 720 N N . THR A 1 98 ? 9.634 0.344 -20.845 1.00 92.31 98 THR A N 1
ATOM 721 C CA . THR A 1 98 ? 11.047 -0.074 -20.766 1.00 92.31 98 THR A CA 1
ATOM 722 C C . THR A 1 98 ? 11.206 -1.588 -20.642 1.00 92.31 98 THR A C 1
ATOM 724 O O . THR A 1 98 ? 12.331 -2.082 -20.662 1.00 92.31 98 THR A O 1
ATOM 727 N N . LEU A 1 99 ? 10.108 -2.328 -20.468 1.00 91.00 99 LEU A N 1
ATOM 728 C CA . LEU A 1 99 ? 10.121 -3.788 -20.471 1.00 91.00 99 LEU A CA 1
ATOM 729 C C . LEU A 1 99 ? 10.356 -4.312 -21.894 1.00 91.00 99 LEU A C 1
ATOM 731 O O . LEU A 1 99 ? 9.866 -3.738 -22.867 1.00 91.00 99 LEU A O 1
ATOM 735 N N . ALA A 1 100 ? 11.104 -5.411 -22.012 1.00 87.50 100 ALA A N 1
ATOM 736 C CA . ALA A 1 100 ? 11.258 -6.101 -23.286 1.00 87.50 100 ALA A CA 1
ATOM 737 C C . ALA A 1 100 ? 9.906 -6.665 -23.748 1.00 87.50 100 ALA A C 1
ATOM 739 O O . ALA A 1 100 ? 9.096 -7.095 -22.924 1.00 87.50 100 ALA A O 1
ATOM 740 N N . ALA A 1 101 ? 9.677 -6.679 -25.063 1.00 79.88 101 ALA A N 1
ATOM 741 C CA . ALA A 1 101 ? 8.566 -7.433 -25.627 1.00 79.88 101 ALA A CA 1
ATOM 742 C C . ALA A 1 101 ? 8.782 -8.921 -25.312 1.00 79.88 101 ALA A C 1
ATOM 744 O O . ALA A 1 101 ? 9.870 -9.447 -25.563 1.00 79.88 101 ALA A O 1
ATOM 745 N N . GLY A 1 102 ? 7.773 -9.535 -24.692 1.00 63.12 102 GLY A N 1
ATOM 746 C CA . GLY A 1 102 ? 7.742 -10.970 -24.404 1.00 63.12 102 GLY A CA 1
ATOM 747 C C . GLY A 1 102 ? 7.545 -11.816 -25.651 1.00 63.12 102 GLY A C 1
ATOM 748 O O . GLY A 1 102 ? 7.036 -11.276 -26.661 1.00 63.12 102 GLY A O 1
#

Sequence (102 aa):
MALIDSSATTPDLAGLLKQYFGYESFRALQEEVIHAALDGRDSFVLMPTGGGKSLCYQLPALARDGLTVVVSPLIALMKDQVDALQSAGVPATFLNSTLAAG

Radius of gyration: 15.09 Å; chains: 1; bounding box: 41×29×41 Å